Protein AF-A0A3N5RQ67-F1 (afdb_monomer_lite)

Foldseek 3Di:
DDPPPPPPPVPDPPAQLVNVLVVLVVVVFDNVLSVLLSVLVCCCVVPPDHQDPVSVVSNVVSVVSRVVRVVVVD

pLDDT: mean 73.8, std 12.1, range [45.94, 87.94]

Structure (mmCIF, N/CA/C/O backbone):
data_AF-A0A3N5RQ67-F1
#
_entry.id   AF-A0A3N5RQ67-F1
#
loop_
_atom_site.group_PDB
_atom_site.id
_atom_site.type_symbol
_atom_site.label_atom_id
_atom_site.label_alt_id
_atom_site.label_comp_id
_atom_site.label_asym_id
_atom_site.label_entity_id
_atom_site.label_seq_id
_atom_site.pdbx_PDB_ins_code
_atom_site.Cartn_x
_atom_site.Cartn_y
_atom_site.Cartn_z
_atom_site.occupancy
_atom_site.B_iso_or_equiv
_atom_site.auth_seq_id
_atom_site.auth_comp_id
_atom_site.auth_asym_id
_atom_site.auth_atom_id
_atom_site.pdbx_PDB_model_num
ATOM 1 N N . GLU A 1 1 ? 23.157 -33.530 -15.341 1.00 45.94 1 GLU A N 1
ATOM 2 C CA . GLU A 1 1 ? 21.987 -33.737 -14.468 1.00 45.94 1 GLU A CA 1
ATOM 3 C C . GLU A 1 1 ? 21.802 -32.499 -13.601 1.00 45.94 1 GLU A C 1
ATOM 5 O O . GLU A 1 1 ? 22.728 -32.135 -12.894 1.00 45.94 1 GLU A O 1
ATOM 10 N N . ALA A 1 2 ? 20.678 -31.797 -13.741 1.00 47.31 2 ALA A N 1
ATOM 11 C CA . ALA A 1 2 ? 20.197 -30.798 -12.783 1.00 47.31 2 ALA A CA 1
ATOM 12 C C . ALA A 1 2 ? 18.713 -30.561 -13.089 1.00 47.31 2 ALA A C 1
ATOM 14 O O . ALA A 1 2 ? 18.330 -29.596 -13.748 1.00 47.31 2 ALA A O 1
ATOM 15 N N . ALA A 1 3 ? 17.873 -31.518 -12.692 1.00 54.94 3 ALA A N 1
ATO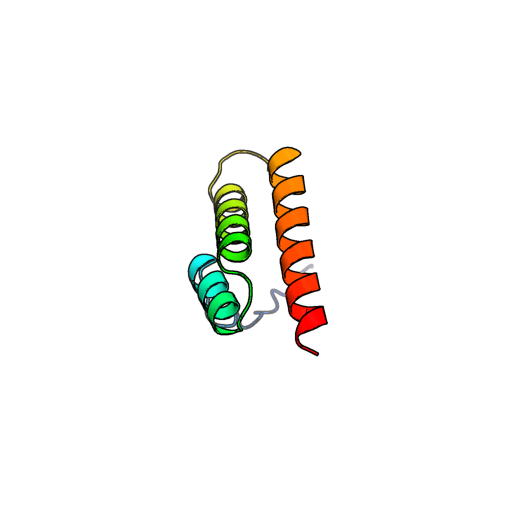M 16 C CA . ALA A 1 3 ? 16.431 -31.348 -12.739 1.00 54.94 3 ALA A CA 1
ATOM 17 C C . ALA A 1 3 ? 16.066 -30.209 -11.779 1.00 54.94 3 ALA A C 1
ATOM 19 O O . ALA A 1 3 ? 16.086 -30.385 -10.560 1.00 54.94 3 ALA A O 1
ATOM 20 N N . VAL A 1 4 ? 15.774 -29.026 -12.328 1.00 55.12 4 VAL A N 1
ATOM 21 C CA . VAL A 1 4 ? 15.206 -27.911 -11.568 1.00 55.12 4 VAL A CA 1
ATOM 22 C C . VAL A 1 4 ? 13.904 -28.413 -10.960 1.00 55.12 4 VAL A C 1
ATOM 24 O O . VAL A 1 4 ? 12.889 -28.581 -11.636 1.00 55.12 4 VAL A O 1
ATOM 27 N N . ARG A 1 5 ? 13.948 -28.710 -9.663 1.00 53.62 5 ARG A N 1
ATOM 28 C CA . ARG A 1 5 ? 12.788 -29.117 -8.884 1.00 53.62 5 ARG A CA 1
ATOM 29 C C . ARG A 1 5 ? 11.946 -27.868 -8.672 1.00 53.62 5 ARG A C 1
ATOM 31 O O . ARG A 1 5 ? 12.091 -27.173 -7.673 1.00 53.62 5 ARG A O 1
ATOM 38 N N . VAL A 1 6 ? 11.086 -27.565 -9.642 1.00 52.91 6 VAL A N 1
ATOM 39 C CA . VAL A 1 6 ? 10.030 -26.558 -9.500 1.00 52.91 6 VAL A CA 1
ATOM 40 C C . VAL A 1 6 ? 9.071 -27.083 -8.443 1.00 52.91 6 VAL A C 1
ATOM 42 O O . VAL A 1 6 ? 8.131 -27.831 -8.716 1.00 52.91 6 VAL A O 1
ATOM 45 N N . GLN A 1 7 ? 9.370 -26.756 -7.191 1.00 52.84 7 GLN A N 1
ATOM 46 C CA . GLN A 1 7 ? 8.457 -26.956 -6.089 1.00 52.84 7 GLN A CA 1
ATOM 47 C C . GLN A 1 7 ? 7.237 -26.107 -6.444 1.00 52.84 7 GLN A C 1
ATOM 49 O O . GLN A 1 7 ? 7.315 -24.879 -6.464 1.00 52.84 7 GLN A O 1
ATOM 54 N N . ARG A 1 8 ? 6.138 -26.758 -6.850 1.00 52.78 8 ARG A N 1
ATOM 55 C CA . ARG A 1 8 ? 4.857 -26.092 -7.082 1.00 52.78 8 ARG A CA 1
ATOM 56 C C . ARG A 1 8 ? 4.401 -25.557 -5.732 1.00 52.78 8 ARG A C 1
ATOM 58 O O . ARG A 1 8 ? 3.656 -26.223 -5.018 1.00 52.78 8 ARG A O 1
ATOM 65 N N . LEU A 1 9 ? 4.897 -24.378 -5.370 1.00 51.75 9 LEU A N 1
ATOM 66 C CA . LEU A 1 9 ? 4.306 -23.545 -4.345 1.00 51.75 9 LEU A CA 1
ATOM 67 C C . LEU A 1 9 ? 2.848 -23.431 -4.771 1.00 51.75 9 LEU A C 1
ATOM 69 O O . LEU A 1 9 ? 2.558 -22.865 -5.829 1.00 51.75 9 LEU A O 1
ATOM 73 N N . LYS A 1 10 ? 1.948 -24.083 -4.026 1.00 48.84 10 LYS A N 1
ATOM 74 C CA . LYS A 1 10 ? 0.515 -23.856 -4.172 1.00 48.84 10 LYS A CA 1
ATOM 75 C C . LYS A 1 10 ? 0.365 -22.361 -3.965 1.00 48.84 10 LYS A C 1
ATOM 77 O O . LYS A 1 10 ? 0.510 -21.905 -2.836 1.00 48.84 10 LYS A O 1
ATOM 82 N N . ARG A 1 11 ? 0.219 -21.601 -5.056 1.00 51.34 11 ARG A N 1
ATOM 83 C CA . ARG A 1 11 ? -0.022 -20.171 -4.940 1.00 51.34 11 ARG A CA 1
ATOM 84 C C . ARG A 1 11 ? -1.332 -20.086 -4.169 1.00 51.34 11 ARG A C 1
ATOM 86 O O . ARG A 1 11 ? -2.328 -20.595 -4.694 1.00 51.34 11 ARG A O 1
ATOM 93 N N . PRO A 1 12 ? -1.350 -19.531 -2.942 1.00 54.28 12 PRO A N 1
ATOM 94 C CA . PRO A 1 12 ? -2.611 -19.021 -2.442 1.00 54.28 12 PRO A CA 1
ATOM 95 C C . PRO A 1 12 ? -3.170 -18.120 -3.546 1.00 54.28 12 PRO A C 1
ATOM 97 O O . PRO A 1 12 ? -2.383 -17.535 -4.298 1.00 54.28 12 PRO A O 1
ATOM 100 N N . GLU A 1 13 ? -4.491 -18.165 -3.706 1.00 60.78 13 GLU A N 1
ATOM 101 C CA . GLU A 1 13 ? -5.306 -17.420 -4.671 1.00 60.78 13 GLU A CA 1
ATOM 102 C C . GLU A 1 13 ? -4.515 -16.273 -5.300 1.00 60.78 13 GLU A C 1
ATOM 104 O O . GLU A 1 13 ? -4.044 -15.402 -4.569 1.00 60.78 13 GLU A O 1
ATOM 109 N N . ALA A 1 14 ? -4.265 -16.329 -6.614 1.00 61.94 14 ALA A N 1
ATOM 110 C CA . ALA A 1 14 ? -3.462 -15.319 -7.296 1.00 61.94 14 ALA A CA 1
ATOM 111 C C . ALA A 1 14 ? -4.130 -13.952 -7.112 1.00 61.94 14 ALA A C 1
ATOM 113 O O . ALA A 1 14 ? -5.033 -13.587 -7.852 1.00 61.94 14 ALA A O 1
ATOM 114 N N . MET A 1 15 ? -3.701 -13.249 -6.074 1.00 67.38 15 MET A N 1
ATOM 115 C CA . MET A 1 15 ? -4.333 -12.043 -5.588 1.00 67.38 15 MET A CA 1
ATOM 116 C C . MET A 1 15 ? -3.716 -10.869 -6.322 1.00 67.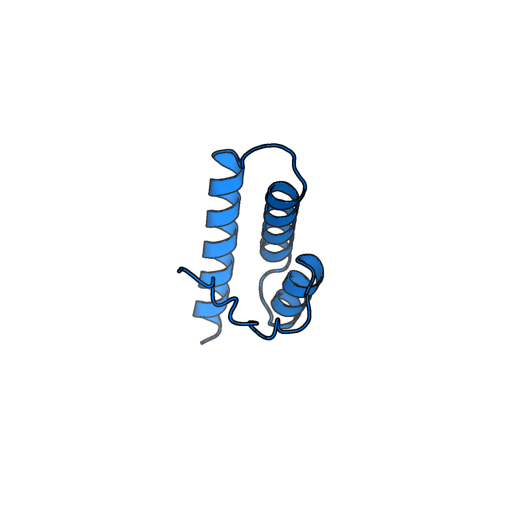38 15 MET A C 1
ATOM 118 O O . MET A 1 15 ? -2.488 -10.755 -6.426 1.00 67.38 15 MET A O 1
ATOM 122 N N . THR A 1 16 ? -4.564 -10.003 -6.856 1.00 74.75 16 THR A N 1
ATOM 123 C CA . THR A 1 16 ? -4.090 -8.754 -7.443 1.00 74.75 16 THR A CA 1
ATOM 124 C C . THR A 1 16 ? -3.553 -7.832 -6.345 1.00 74.75 16 THR A C 1
ATOM 126 O O . THR A 1 16 ? -3.956 -7.915 -5.182 1.00 74.75 16 THR A O 1
ATOM 129 N N . ALA A 1 17 ? -2.630 -6.933 -6.694 1.00 71.69 17 ALA A N 1
ATOM 130 C CA . ALA A 1 17 ? -2.107 -5.957 -5.736 1.00 71.69 17 ALA A CA 1
ATOM 131 C C . ALA A 1 17 ? -3.231 -5.068 -5.158 1.00 71.69 17 ALA A C 1
ATOM 133 O O . ALA A 1 17 ? -3.177 -4.671 -3.994 1.00 71.69 17 ALA A O 1
ATOM 134 N N . SER A 1 18 ? -4.284 -4.818 -5.942 1.00 73.38 18 SER A N 1
ATOM 135 C CA . SER A 1 18 ? -5.485 -4.087 -5.526 1.00 73.38 18 SER A CA 1
ATOM 136 C C . SER A 1 18 ? -6.342 -4.874 -4.537 1.00 73.38 18 SER A C 1
ATOM 138 O O . SER A 1 18 ? -6.772 -4.318 -3.530 1.00 73.38 18 SER A O 1
ATOM 140 N N . GLU A 1 19 ? -6.554 -6.176 -4.755 1.00 77.94 19 GLU A N 1
ATOM 141 C CA . GLU A 1 19 ? -7.235 -6.997 -3.751 1.00 77.94 19 GLU A CA 1
ATOM 142 C C . GLU A 1 19 ? -6.418 -7.046 -2.454 1.00 77.94 19 GLU A C 1
ATOM 144 O O . GLU A 1 19 ? -6.990 -7.029 -1.362 1.00 77.94 19 GLU A O 1
ATOM 149 N N . TYR A 1 20 ? -5.084 -7.157 -2.547 1.00 76.44 20 TYR A N 1
ATOM 150 C CA . TYR A 1 20 ? -4.216 -7.197 -1.364 1.00 76.44 20 TYR A CA 1
ATOM 151 C C . TYR A 1 20 ? -4.355 -5.912 -0.553 1.00 76.44 20 TYR A C 1
ATOM 153 O O . TYR A 1 20 ? -4.550 -5.971 0.661 1.00 76.44 20 TYR A O 1
ATOM 161 N N . ALA A 1 21 ? -4.370 -4.766 -1.237 1.00 79.38 21 ALA A N 1
ATOM 162 C CA . ALA A 1 21 ? -4.686 -3.485 -0.627 1.00 79.38 21 ALA A CA 1
ATOM 163 C C . ALA A 1 21 ? -6.041 -3.499 0.089 1.00 79.38 21 ALA A C 1
ATOM 165 O O 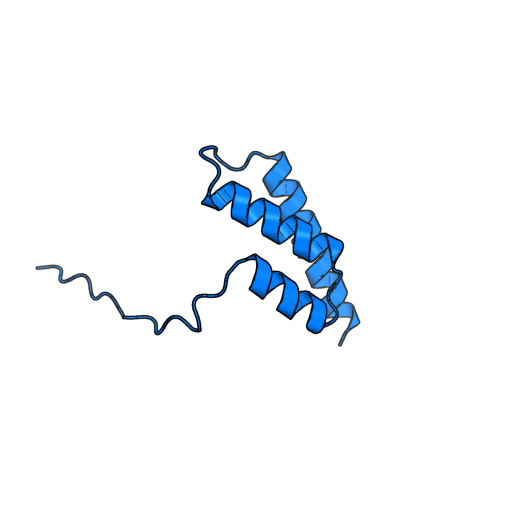. ALA A 1 21 ? -6.112 -3.169 1.270 1.00 79.38 21 ALA A O 1
ATOM 166 N N . LEU A 1 22 ? -7.091 -3.975 -0.580 1.00 80.25 22 LEU A N 1
ATOM 167 C CA . LEU A 1 22 ? -8.431 -4.021 -0.002 1.00 80.25 22 LEU A CA 1
ATOM 168 C C . LEU A 1 22 ? -8.483 -4.866 1.283 1.00 80.25 22 LEU A C 1
ATOM 170 O O . LEU A 1 22 ? -9.122 -4.472 2.258 1.00 80.25 22 LEU A O 1
ATOM 174 N N . ARG A 1 23 ? -7.784 -6.011 1.328 1.00 80.44 23 ARG A N 1
ATOM 175 C CA . ARG A 1 23 ? -7.701 -6.831 2.552 1.00 80.44 23 ARG A CA 1
ATOM 176 C C . ARG A 1 23 ? -6.972 -6.110 3.683 1.00 80.44 23 ARG A C 1
ATOM 178 O O . ARG A 1 23 ? -7.387 -6.225 4.833 1.00 80.44 23 ARG A O 1
ATOM 185 N N . LEU A 1 24 ? -5.913 -5.363 3.378 1.00 79.38 24 LEU A N 1
ATOM 186 C CA . LEU A 1 24 ? -5.199 -4.566 4.377 1.00 79.38 24 LEU A CA 1
ATOM 187 C C . LEU A 1 24 ? -6.085 -3.434 4.923 1.00 79.38 24 LEU A C 1
ATOM 189 O O . LEU A 1 24 ? -6.137 -3.229 6.134 1.00 79.38 24 LEU A O 1
ATOM 193 N N . GLU A 1 25 ? -6.844 -2.757 4.062 1.00 82.12 25 GLU A N 1
ATOM 194 C CA . GLU A 1 25 ? -7.825 -1.742 4.472 1.00 82.12 25 GLU A CA 1
ATOM 195 C C . GLU A 1 25 ? -8.910 -2.331 5.381 1.00 82.12 25 GLU A C 1
ATOM 197 O O . GLU A 1 25 ? -9.203 -1.782 6.442 1.00 82.12 25 GLU A O 1
ATOM 202 N N . GLN A 1 26 ? -9.452 -3.499 5.022 1.00 80.50 26 GLN A N 1
ATOM 203 C CA . GLN A 1 26 ? -10.408 -4.230 5.860 1.00 80.50 26 GLN A CA 1
ATOM 204 C C . GLN A 1 26 ? -9.797 -4.677 7.193 1.00 80.50 26 GLN A C 1
ATOM 206 O O . GLN A 1 26 ? -10.487 -4.726 8.211 1.00 80.50 26 GLN A O 1
ATOM 211 N N . ALA A 1 27 ? -8.490 -4.942 7.219 1.00 78.69 27 ALA A N 1
ATOM 212 C CA . ALA A 1 27 ? -7.745 -5.199 8.443 1.00 78.69 27 ALA A CA 1
ATOM 213 C C . ALA A 1 27 ? -7.486 -3.925 9.272 1.00 78.69 27 ALA A C 1
ATOM 215 O O . ALA A 1 27 ? -6.837 -4.009 10.312 1.00 78.69 27 ALA A O 1
ATOM 216 N N . GLY A 1 28 ? -8.006 -2.756 8.882 1.00 77.50 28 GLY A N 1
ATOM 217 C CA . GLY A 1 28 ? -7.890 -1.494 9.618 1.00 77.50 28 GLY A CA 1
ATOM 218 C C . GLY A 1 28 ? -6.568 -0.759 9.401 1.00 77.50 28 GLY A C 1
ATOM 219 O O . GLY A 1 28 ? -6.209 0.095 10.211 1.00 77.50 28 GLY A O 1
ATOM 220 N N . LEU A 1 29 ? -5.829 -1.102 8.343 1.00 80.06 29 LEU A N 1
ATOM 221 C CA . LEU A 1 29 ? -4.633 -0.371 7.937 1.00 80.06 29 LEU A CA 1
ATOM 222 C C . LEU A 1 29 ? -5.002 0.917 7.194 1.00 80.06 29 LEU A C 1
ATOM 224 O O . LEU A 1 29 ? -6.082 1.016 6.610 1.00 80.06 29 LEU A O 1
ATOM 228 N N . PRO A 1 30 ? -4.114 1.922 7.199 1.00 77.56 30 PRO A N 1
ATOM 229 C CA . PRO A 1 30 ? -4.441 3.217 6.637 1.00 77.56 30 PRO A CA 1
ATOM 230 C C . PRO A 1 30 ? -4.498 3.155 5.099 1.00 77.56 30 PRO A C 1
ATOM 232 O O . PRO A 1 30 ? -3.492 2.954 4.414 1.00 77.56 30 PRO A O 1
ATOM 235 N N . SER A 1 31 ? -5.707 3.362 4.570 1.00 78.75 31 SER A N 1
ATOM 236 C CA . SER A 1 31 ? -6.084 3.253 3.155 1.00 78.75 31 SER A CA 1
ATOM 237 C C . SER A 1 31 ? -5.137 3.924 2.173 1.00 78.75 31 SER A C 1
ATOM 239 O O . SER A 1 31 ? -4.742 3.336 1.171 1.00 78.75 31 SER A O 1
ATOM 241 N N . LYS A 1 32 ? -4.721 5.156 2.469 1.00 81.56 32 LYS A N 1
ATOM 242 C CA . LYS A 1 32 ? -3.912 5.955 1.545 1.00 81.56 32 LYS A CA 1
ATOM 243 C C . LYS A 1 32 ? -2.516 5.361 1.332 1.00 81.56 32 LYS A C 1
ATOM 245 O O . LYS A 1 32 ? -2.022 5.333 0.212 1.00 81.56 32 LYS A O 1
ATOM 250 N N . GLN A 1 33 ? -1.887 4.866 2.394 1.00 80.44 33 GLN A N 1
ATOM 251 C CA . GLN A 1 33 ? -0.549 4.272 2.358 1.00 80.44 33 GLN A CA 1
ATOM 252 C C . GLN A 1 33 ? -0.575 2.910 1.672 1.00 80.44 33 GLN A C 1
ATOM 254 O O . GLN A 1 33 ? 0.332 2.574 0.918 1.00 80.44 33 GLN A O 1
ATOM 259 N N . VAL A 1 34 ? -1.640 2.149 1.906 1.00 83.75 34 VAL A N 1
ATOM 260 C CA . VAL A 1 34 ? -1.863 0.857 1.266 1.00 83.75 34 VAL A CA 1
ATOM 261 C C . VAL A 1 34 ? -2.086 1.025 -0.245 1.00 83.75 34 VAL A C 1
ATOM 263 O O . VAL A 1 34 ? -1.447 0.334 -1.035 1.00 83.75 34 VAL A O 1
ATOM 266 N N . GLN A 1 35 ? -2.908 1.992 -0.660 1.00 84.44 35 GLN A N 1
ATOM 267 C CA . GLN A 1 35 ? -3.139 2.295 -2.077 1.00 84.44 35 GLN A CA 1
ATOM 268 C C . GLN A 1 35 ? -1.876 2.818 -2.779 1.00 84.44 35 GLN A C 1
ATOM 270 O O . GLN A 1 35 ? -1.553 2.347 -3.870 1.00 84.44 35 GLN A O 1
ATOM 275 N N . ASN A 1 36 ? -1.122 3.731 -2.150 1.00 85.12 36 ASN A N 1
ATOM 276 C CA . ASN A 1 36 ? 0.154 4.212 -2.696 1.00 85.12 36 ASN A CA 1
ATOM 277 C C . ASN A 1 36 ? 1.150 3.064 -2.899 1.00 85.12 36 ASN A C 1
ATOM 279 O O . ASN A 1 36 ? 1.782 2.976 -3.951 1.00 85.12 36 ASN A O 1
ATOM 283 N N . LEU A 1 37 ? 1.262 2.162 -1.921 1.00 85.31 37 LEU A N 1
ATOM 284 C CA . LEU A 1 37 ? 2.141 1.001 -2.017 1.00 85.31 37 LEU A CA 1
ATOM 285 C C . LEU A 1 37 ? 1.739 0.088 -3.185 1.00 85.31 37 LEU A C 1
ATOM 287 O O . LEU A 1 37 ? 2.599 -0.327 -3.959 1.00 85.31 37 LEU A O 1
ATOM 291 N N . THR A 1 38 ? 0.442 -0.174 -3.363 1.00 85.75 38 THR A N 1
ATOM 292 C CA . THR A 1 38 ? -0.076 -0.950 -4.499 1.00 85.75 38 THR A CA 1
ATOM 293 C C . THR A 1 38 ? 0.257 -0.301 -5.839 1.00 85.75 38 THR A C 1
ATOM 295 O O . THR A 1 38 ? 0.779 -0.980 -6.720 1.00 85.75 38 THR A O 1
ATOM 298 N N . HIS A 1 39 ? 0.078 1.014 -5.967 1.00 84.69 39 HIS A N 1
ATOM 299 C CA . HIS A 1 39 ? 0.443 1.749 -7.179 1.00 84.69 39 HIS A CA 1
ATOM 300 C C . HIS A 1 39 ? 1.945 1.663 -7.495 1.00 84.69 39 HIS A C 1
ATOM 302 O O . HIS A 1 39 ? 2.322 1.527 -8.659 1.00 84.69 39 HIS A O 1
ATOM 308 N N . LEU A 1 40 ? 2.812 1.709 -6.477 1.00 83.69 40 LEU A N 1
ATOM 309 C CA . LEU A 1 40 ? 4.259 1.530 -6.647 1.00 83.69 40 LEU A CA 1
ATOM 310 C C . LEU A 1 40 ? 4.602 0.111 -7.113 1.00 83.69 40 LEU A C 1
ATOM 312 O O . LEU A 1 40 ? 5.427 -0.057 -8.008 1.00 83.69 40 LEU A O 1
ATOM 316 N N . PHE A 1 41 ? 3.935 -0.910 -6.569 1.00 79.44 41 PHE A N 1
ATOM 317 C CA . PHE A 1 41 ? 4.104 -2.291 -7.025 1.00 79.44 41 PHE A CA 1
ATOM 318 C C . PHE A 1 41 ? 3.617 -2.498 -8.458 1.00 79.44 41 PHE A C 1
ATOM 320 O O . PHE A 1 41 ? 4.275 -3.189 -9.232 1.00 79.44 41 PHE A O 1
ATOM 327 N N . GLU A 1 42 ? 2.488 -1.904 -8.834 1.00 81.94 42 GLU A N 1
ATOM 328 C CA . GLU A 1 42 ? 1.971 -1.963 -10.202 1.00 81.94 42 GLU A CA 1
ATOM 329 C C . GLU A 1 42 ? 2.888 -1.227 -11.176 1.00 81.94 42 GLU A C 1
ATOM 331 O O . GLU A 1 42 ? 3.198 -1.762 -12.240 1.00 81.94 42 GLU A O 1
ATOM 336 N N . LYS A 1 43 ? 3.408 -0.059 -10.787 1.00 80.56 43 LYS A N 1
ATOM 337 C CA . LYS A 1 43 ? 4.456 0.647 -11.531 1.00 80.56 43 LYS A CA 1
ATOM 338 C C . LYS A 1 43 ? 5.720 -0.192 -11.682 1.00 80.56 43 LYS A C 1
ATOM 340 O O . LYS A 1 43 ? 6.253 -0.248 -12.776 1.00 80.56 43 LYS A O 1
ATOM 345 N N . ALA A 1 44 ? 6.189 -0.870 -10.640 1.00 79.62 44 ALA A N 1
ATOM 346 C CA . ALA A 1 44 ? 7.368 -1.731 -10.736 1.00 79.62 44 ALA A CA 1
ATOM 347 C C . ALA A 1 44 ? 7.111 -2.994 -11.5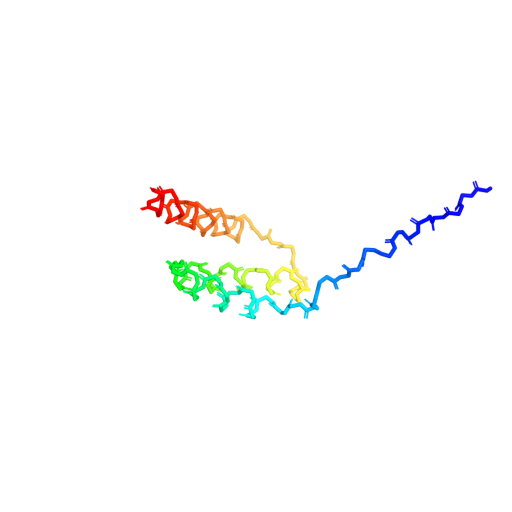80 1.00 79.62 44 ALA A C 1
ATOM 349 O O . ALA A 1 44 ? 8.025 -3.534 -12.197 1.00 79.62 44 ALA A O 1
ATOM 350 N N . ARG A 1 45 ? 5.866 -3.487 -11.600 1.00 76.62 45 ARG A N 1
ATOM 351 C CA . ARG A 1 45 ? 5.473 -4.722 -12.294 1.00 76.62 45 ARG A CA 1
ATOM 352 C C . ARG A 1 45 ? 5.156 -4.515 -13.773 1.00 76.62 45 ARG A C 1
ATOM 354 O O . ARG A 1 45 ? 5.462 -5.388 -14.580 1.00 76.62 45 ARG A O 1
ATOM 361 N N . TYR A 1 46 ? 4.486 -3.417 -14.104 1.00 79.69 46 TYR A N 1
ATOM 362 C CA . TYR A 1 46 ? 4.020 -3.102 -15.457 1.00 79.69 46 TYR A CA 1
ATOM 363 C C . TYR A 1 46 ? 4.777 -1.936 -16.087 1.00 79.69 46 TYR A C 1
ATOM 365 O O . TYR A 1 46 ? 4.733 -1.759 -17.303 1.00 79.69 46 TYR A O 1
ATOM 373 N N . GLY A 1 47 ? 5.458 -1.127 -15.281 1.00 69.44 47 GLY A N 1
ATOM 374 C CA . GLY A 1 47 ? 6.319 -0.070 -15.775 1.00 69.44 47 GLY A CA 1
ATOM 375 C C . GLY A 1 47 ? 7.561 -0.670 -16.407 1.00 69.44 47 GLY A C 1
ATOM 376 O O . GLY A 1 47 ? 8.255 -1.501 -15.831 1.00 69.44 47 GLY A O 1
ATOM 377 N N . ASN A 1 48 ? 7.864 -0.208 -17.611 1.00 66.25 48 ASN A N 1
ATOM 378 C CA . ASN A 1 48 ? 9.052 -0.605 -18.354 1.00 66.25 48 ASN A CA 1
ATOM 379 C C . ASN A 1 48 ? 10.314 0.149 -17.864 1.00 66.25 48 ASN A C 1
ATOM 381 O O . ASN A 1 48 ? 11.218 0.418 -18.655 1.00 66.25 48 ASN A O 1
ATOM 385 N N . HIS A 1 49 ? 10.336 0.558 -16.589 1.00 65.19 49 HIS A N 1
ATOM 386 C CA . HIS A 1 49 ? 11.362 1.393 -15.962 1.00 65.19 49 HIS A CA 1
ATOM 387 C C . HIS A 1 49 ? 11.698 0.860 -14.564 1.00 65.19 49 HIS A C 1
ATOM 389 O O . HIS A 1 49 ? 10.803 0.453 -13.823 1.00 65.19 49 HIS A O 1
ATOM 395 N N . GLU A 1 50 ? 12.983 0.875 -14.208 1.00 70.56 50 GLU A N 1
ATOM 396 C CA . GLU A 1 50 ? 13.444 0.519 -12.866 1.00 70.56 50 GLU A CA 1
ATOM 397 C C . GLU A 1 50 ? 12.901 1.513 -11.835 1.00 70.56 50 GLU A C 1
ATOM 399 O O . GLU A 1 50 ? 12.861 2.716 -12.083 1.00 70.56 50 GLU A O 1
ATOM 404 N N . SER A 1 51 ? 12.463 1.025 -10.674 1.00 74.19 51 SER A N 1
ATOM 405 C CA . SER A 1 51 ? 11.995 1.899 -9.596 1.00 74.19 51 SER A CA 1
ATOM 406 C C . SER A 1 51 ? 13.106 2.869 -9.196 1.00 74.19 51 SER A C 1
ATOM 408 O O . SER A 1 51 ? 14.183 2.448 -8.772 1.00 74.19 51 SER A O 1
ATOM 410 N N . GLY A 1 52 ? 12.850 4.170 -9.339 1.00 80.06 52 GLY A N 1
ATOM 411 C CA . GLY A 1 52 ? 13.821 5.197 -8.992 1.00 80.06 52 GLY A CA 1
ATOM 412 C C . GLY A 1 52 ? 13.946 5.366 -7.480 1.00 80.06 52 GLY A C 1
ATOM 413 O O . GLY A 1 52 ? 13.128 4.878 -6.697 1.00 80.06 52 GLY A O 1
ATOM 414 N N . SER A 1 53 ? 14.941 6.141 -7.045 1.00 80.94 53 SER A N 1
ATOM 415 C CA . SER A 1 53 ? 15.144 6.442 -5.621 1.00 80.94 53 SER A CA 1
ATOM 416 C C . SER A 1 53 ? 13.900 7.040 -4.950 1.00 80.94 53 SER A C 1
ATOM 418 O O . SER A 1 53 ? 13.672 6.797 -3.769 1.00 80.94 53 SER A O 1
ATOM 420 N N . GLN A 1 54 ? 13.073 7.787 -5.691 1.00 82.06 54 GLN A N 1
ATOM 421 C CA . GLN A 1 54 ? 11.826 8.364 -5.175 1.00 82.06 54 GLN A CA 1
ATOM 422 C C . GLN A 1 54 ? 10.757 7.295 -4.912 1.00 82.06 54 GLN A C 1
ATOM 424 O O . GLN A 1 54 ? 10.181 7.284 -3.827 1.00 82.06 54 GLN A O 1
ATOM 429 N N . ASP A 1 55 ? 10.552 6.358 -5.845 1.00 81.88 55 ASP A N 1
ATOM 430 C CA . ASP A 1 55 ? 9.621 5.236 -5.667 1.00 81.88 55 ASP A CA 1
ATOM 431 C C . ASP A 1 55 ? 10.034 4.364 -4.469 1.00 81.88 55 ASP A C 1
ATOM 433 O O . ASP A 1 55 ? 9.192 3.932 -3.681 1.00 81.88 55 ASP A O 1
ATOM 437 N N . ILE A 1 56 ? 11.345 4.160 -4.282 1.00 83.12 56 ILE A N 1
ATOM 438 C CA . ILE A 1 56 ? 11.894 3.423 -3.136 1.00 83.12 56 ILE A CA 1
ATOM 439 C C . ILE A 1 56 ? 11.604 4.161 -1.823 1.00 83.12 56 ILE A C 1
ATOM 441 O O . ILE A 1 56 ? 11.150 3.544 -0.858 1.00 83.12 56 ILE A O 1
ATOM 445 N N . GLN A 1 57 ? 11.838 5.476 -1.761 1.00 86.94 57 GLN A N 1
ATOM 446 C CA . GLN A 1 57 ? 11.545 6.251 -0.552 1.00 86.94 57 GLN A CA 1
ATOM 447 C C . GLN A 1 57 ? 10.049 6.278 -0.224 1.00 86.94 57 GLN A C 1
ATOM 449 O O . GLN A 1 57 ? 9.684 6.151 0.947 1.00 86.94 57 GLN A O 1
ATOM 454 N N . GLU A 1 58 ? 9.178 6.392 -1.230 1.00 85.38 58 GLU A N 1
ATOM 455 C CA . GLU A 1 58 ? 7.731 6.302 -1.018 1.00 85.38 58 GLU A CA 1
ATOM 456 C C . GLU A 1 58 ? 7.309 4.915 -0.521 1.00 85.38 58 GLU A C 1
ATOM 458 O O . GLU A 1 58 ? 6.500 4.823 0.407 1.00 85.38 58 GLU A O 1
ATOM 463 N N . ALA A 1 59 ? 7.893 3.842 -1.064 1.00 84.50 59 ALA A N 1
ATOM 464 C CA . ALA A 1 59 ? 7.624 2.481 -0.613 1.00 84.50 59 ALA A CA 1
ATOM 465 C C . ALA A 1 59 ? 8.031 2.289 0.855 1.00 84.50 59 ALA A C 1
ATOM 467 O O . ALA A 1 59 ? 7.241 1.781 1.652 1.00 84.50 59 ALA A O 1
ATOM 468 N N . ILE A 1 60 ? 9.225 2.756 1.236 1.00 86.62 60 ILE A N 1
ATOM 469 C CA . ILE A 1 60 ? 9.702 2.714 2.626 1.00 86.62 60 ILE A CA 1
ATOM 470 C C . ILE A 1 60 ? 8.753 3.495 3.541 1.00 86.62 60 ILE A C 1
ATOM 472 O O . ILE A 1 60 ? 8.352 2.983 4.583 1.00 86.62 60 ILE A O 1
ATOM 476 N N . SER A 1 61 ? 8.342 4.702 3.142 1.00 87.94 61 SER A N 1
ATOM 477 C CA . SER A 1 61 ? 7.425 5.532 3.931 1.00 87.94 61 SER A CA 1
ATOM 478 C C . SER A 1 61 ? 6.067 4.853 4.143 1.00 87.94 61 SER A C 1
ATOM 480 O O . SER A 1 61 ? 5.557 4.810 5.267 1.00 87.94 61 SER A O 1
ATOM 482 N N . CYS A 1 62 ? 5.509 4.242 3.091 1.00 83.38 62 CYS A N 1
ATOM 483 C CA . CYS A 1 62 ? 4.265 3.480 3.185 1.00 83.38 62 CYS A CA 1
ATOM 484 C C . CYS A 1 62 ? 4.412 2.271 4.118 1.00 83.38 62 CYS A C 1
ATOM 486 O O . CYS A 1 62 ? 3.576 2.081 5.001 1.00 83.38 62 CYS A O 1
ATOM 488 N N . LEU A 1 63 ? 5.488 1.492 3.978 1.00 84.12 63 LEU A N 1
ATOM 489 C CA . LEU A 1 63 ? 5.748 0.323 4.822 1.00 84.12 63 LEU A CA 1
ATOM 490 C C . LEU A 1 63 ? 5.948 0.704 6.294 1.00 84.12 63 LEU A C 1
ATOM 492 O O .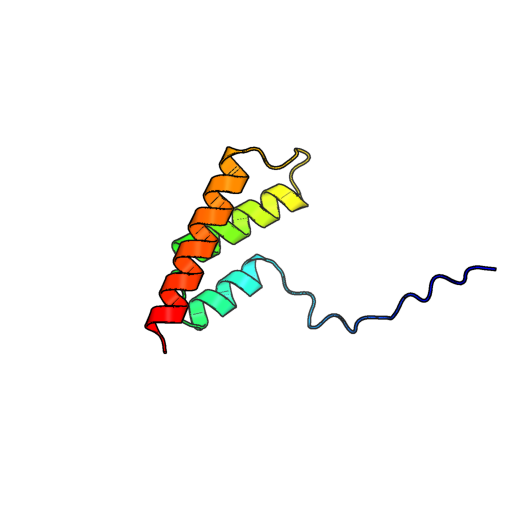 LEU A 1 63 ? 5.366 0.065 7.166 1.00 84.12 63 LEU A O 1
ATOM 496 N N . SER A 1 64 ? 6.698 1.770 6.587 1.00 85.56 64 SER A N 1
ATOM 497 C CA . SER A 1 64 ? 6.875 2.262 7.960 1.00 85.56 64 SER A CA 1
ATOM 498 C C . SER A 1 64 ? 5.567 2.759 8.577 1.00 85.56 64 SER A C 1
ATOM 500 O O . SER A 1 64 ? 5.323 2.547 9.763 1.00 85.56 64 SER A O 1
ATOM 502 N N . ALA A 1 65 ? 4.703 3.409 7.795 1.00 83.94 65 ALA A N 1
ATOM 503 C CA . ALA A 1 65 ? 3.396 3.844 8.277 1.00 83.94 65 ALA A CA 1
ATOM 504 C C . ALA A 1 65 ? 2.457 2.659 8.556 1.00 83.94 65 ALA A C 1
ATOM 506 O O . ALA A 1 65 ? 1.750 2.669 9.563 1.00 83.94 65 ALA A O 1
ATOM 507 N N . ILE A 1 66 ? 2.483 1.632 7.701 1.00 80.44 66 ILE A N 1
ATOM 508 C CA . ILE A 1 66 ? 1.743 0.377 7.899 1.00 80.44 66 ILE A CA 1
ATOM 509 C C . ILE A 1 66 ? 2.249 -0.339 9.156 1.00 80.44 66 ILE A C 1
ATOM 511 O O . ILE A 1 66 ? 1.440 -0.712 10.000 1.00 80.44 66 ILE A O 1
ATOM 515 N N . GLN A 1 67 ? 3.568 -0.468 9.325 1.00 81.56 67 GLN A N 1
ATOM 516 C CA . GLN A 1 67 ? 4.177 -1.082 10.508 1.00 81.56 67 GLN A CA 1
ATOM 517 C C . GLN A 1 67 ? 3.736 -0.378 11.796 1.00 81.56 67 GLN A C 1
ATOM 519 O O . GLN A 1 67 ? 3.201 -1.029 12.686 1.00 81.56 67 GLN A O 1
ATOM 524 N N . ARG A 1 68 ? 3.832 0.956 11.856 1.00 82.75 68 ARG A N 1
ATOM 525 C CA . ARG A 1 68 ? 3.373 1.732 13.023 1.00 82.75 68 ARG A CA 1
ATOM 526 C C . ARG A 1 68 ? 1.882 1.573 13.308 1.00 82.75 68 ARG A C 1
ATOM 528 O O . ARG A 1 68 ? 1.464 1.646 14.461 1.00 82.75 68 ARG A O 1
ATOM 535 N N . ALA A 1 69 ? 1.066 1.423 12.266 1.00 77.88 69 ALA A N 1
ATOM 536 C CA . ALA A 1 69 ? -0.365 1.192 12.428 1.00 77.88 69 ALA A CA 1
ATOM 537 C C . ALA A 1 69 ? -0.652 -0.196 13.024 1.00 77.88 69 ALA A C 1
ATOM 539 O O . ALA A 1 69 ? -1.596 -0.323 13.798 1.00 77.88 69 ALA A O 1
ATOM 540 N N . LEU A 1 70 ? 0.171 -1.202 12.706 1.00 78.50 70 LEU A N 1
ATOM 541 C CA . LEU A 1 70 ? 0.101 -2.534 13.311 1.00 78.50 70 LEU A CA 1
ATOM 542 C C . LEU A 1 70 ? 0.597 -2.529 14.759 1.00 78.50 70 LEU A C 1
ATOM 544 O O . LEU A 1 70 ? -0.085 -3.075 15.614 1.00 78.50 70 LEU A O 1
ATOM 548 N N . GLU A 1 71 ? 1.709 -1.849 15.053 1.00 76.69 71 GLU A N 1
ATOM 549 C CA . GLU A 1 71 ? 2.246 -1.723 16.421 1.00 76.69 71 GLU A CA 1
ATOM 550 C C . GLU A 1 71 ? 1.272 -1.023 17.381 1.00 76.69 71 GLU A C 1
ATOM 552 O O . GLU A 1 71 ? 1.257 -1.307 18.570 1.00 76.69 71 GLU A O 1
ATOM 557 N N . LYS A 1 72 ? 0.433 -0.107 16.880 1.00 64.00 72 LYS A N 1
ATOM 558 C CA . LYS A 1 72 ? -0.632 0.530 17.675 1.00 64.00 72 LYS A CA 1
ATOM 559 C C . LYS A 1 72 ? -1.858 -0.352 17.909 1.00 64.00 72 LYS A C 1
ATOM 561 O O . LYS A 1 72 ? -2.755 0.063 18.641 1.00 64.00 72 LYS A O 1
ATOM 566 N N . LYS A 1 73 ? -1.957 -1.473 17.200 1.00 56.19 73 LYS A N 1
ATOM 567 C CA . LYS A 1 73 ? -3.123 -2.356 17.216 1.00 56.19 73 LYS A CA 1
ATOM 568 C C . LYS A 1 73 ? -2.945 -3.562 18.148 1.00 56.19 73 LYS A C 1
ATOM 570 O O . LYS A 1 73 ? -3.915 -4.301 18.307 1.00 56.19 73 LYS A O 1
ATOM 575 N N . GLU A 1 74 ? -1.752 -3.737 18.726 1.00 4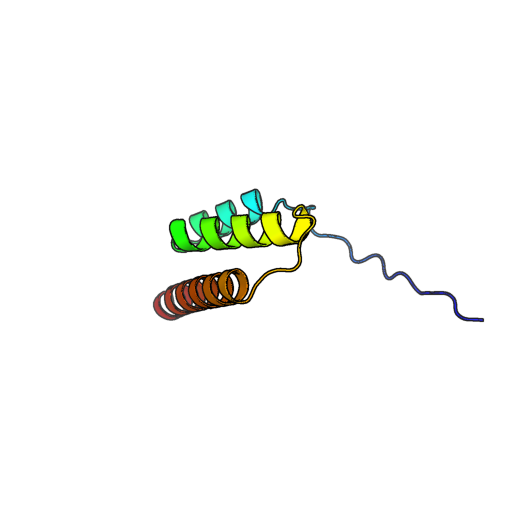7.81 74 GLU A N 1
ATOM 576 C CA . GLU A 1 74 ? -1.451 -4.660 19.837 1.00 47.81 74 GLU A CA 1
ATOM 577 C C . GLU A 1 74 ? -1.679 -3.989 21.199 1.00 47.81 74 GLU A C 1
ATOM 579 O O . GLU A 1 74 ? -2.167 -4.691 22.113 1.00 47.81 74 GLU A O 1
#

Secondary structure (DSSP, 8-state):
-----------SS---HHHHHHHHHHTT--HHHHHHHHHHHHHHHH-SSPPPHHHHHHHHHHHHHHHHHHHTT-

Sequence (74 aa):
EAAVRVQRLKRPEAMTASEYALRLEQAGLPSKQVQNLTHLFEKARYGNHESGSQDIQEAISCLSAIQRALEKKE

Radius of gyration: 15.74 Å; chains: 1; bounding box: 32×42×38 Å